Protein AF-F5Z4G6-F1 (afdb_monomer_lite)

Secondary structure (DSSP, 8-state):
-HHHHHHHHHHT-HHHHHHHHHHHHHHHHHHHHHHHHHHHHHHHS-GGG--HHHHHHHHHHHHHHHHHHHHHHHHHHHHHHHHHHHHHHHHHHHHHHHHHTEEEPTTS-EEE---PPP---

InterPro domains:
  IPR007809 FlgN-like protein [PF05130] (1-111)
  IPR036679 FlgN-like superfamily [SSF140566] (1-92)

Sequence (121 aa):
MLEKELHLISSRDAETLMSLLSDKSELLESIQSTDQKVEALYRQTTEETISADEQGLMDKAKSLLEDCKYKTQINQKAVEQGQLRLTHLRNLMLEVRAKESLTYDKKGKPNAGRLGSGISA

Structure (mmCIF, N/CA/C/O backbone):
data_AF-F5Z4G6-F1
#
_entry.id   AF-F5Z4G6-F1
#
loop_
_atom_site.group_PDB
_atom_site.id
_atom_site.type_symbol
_atom_site.label_atom_id
_atom_site.label_alt_id
_atom_site.label_comp_id
_atom_site.label_asym_id
_atom_site.label_entity_id
_atom_site.label_seq_id
_atom_site.pdbx_PDB_ins_code
_atom_site.Cartn_x
_atom_site.Cartn_y
_atom_site.Cartn_z
_atom_site.occupancy
_atom_site.B_iso_or_equiv
_atom_site.auth_seq_id
_atom_site.auth_comp_id
_atom_site.auth_asym_id
_atom_site.auth_atom_id
_atom_site.pdbx_PDB_model_num
ATOM 1 N N . MET A 1 1 ? -8.854 -0.210 -3.291 1.00 89.88 1 MET A N 1
ATOM 2 C CA . MET A 1 1 ? -7.722 0.743 -3.342 1.00 89.88 1 MET A CA 1
ATOM 3 C C . MET A 1 1 ? -6.379 0.057 -3.589 1.00 89.88 1 MET A C 1
ATOM 5 O O . MET A 1 1 ? -5.797 0.300 -4.634 1.00 89.88 1 MET A O 1
ATOM 9 N N . LEU A 1 2 ? -5.910 -0.831 -2.702 1.00 95.19 2 LEU A N 1
ATOM 10 C CA . LEU A 1 2 ? -4.603 -1.505 -2.848 1.00 95.19 2 LEU A CA 1
ATOM 11 C C . LEU A 1 2 ? -4.475 -2.352 -4.132 1.00 95.19 2 LEU A C 1
ATOM 13 O O . LEU A 1 2 ? -3.405 -2.418 -4.720 1.00 95.19 2 LEU A O 1
ATOM 17 N N . GLU A 1 3 ? -5.565 -2.944 -4.624 1.00 95.06 3 GLU A N 1
ATOM 18 C CA . GLU A 1 3 ? -5.576 -3.638 -5.927 1.00 95.06 3 GLU A CA 1
ATOM 19 C C . GLU A 1 3 ? -5.419 -2.674 -7.111 1.00 95.06 3 GLU A C 1
ATOM 21 O O . GLU A 1 3 ? -4.737 -2.986 -8.084 1.00 95.06 3 GLU A O 1
ATOM 26 N N . LYS A 1 4 ? -6.003 -1.471 -7.011 1.00 94.88 4 LYS A N 1
ATOM 27 C CA . LYS A 1 4 ? -5.814 -0.403 -8.002 1.00 94.88 4 LYS A CA 1
ATOM 28 C C . LYS A 1 4 ? -4.362 0.076 -7.984 1.00 94.88 4 LYS A C 1
ATOM 30 O O . LYS A 1 4 ? -3.777 0.239 -9.043 1.00 94.88 4 LYS A O 1
ATOM 35 N N . GLU A 1 5 ? -3.765 0.228 -6.802 1.00 95.50 5 GLU A N 1
ATOM 36 C CA . GLU A 1 5 ? -2.340 0.552 -6.647 1.00 95.50 5 GLU A CA 1
ATOM 37 C C . GLU A 1 5 ? -1.457 -0.500 -7.334 1.00 95.50 5 GLU A C 1
ATOM 39 O O . GLU A 1 5 ? -0.612 -0.140 -8.151 1.00 95.50 5 GLU A O 1
ATOM 44 N N . LEU A 1 6 ? -1.709 -1.796 -7.101 1.00 96.25 6 LEU A N 1
ATOM 45 C CA . LEU A 1 6 ? -0.993 -2.885 -7.776 1.00 96.25 6 LEU A CA 1
ATOM 46 C C . LEU A 1 6 ? -1.100 -2.795 -9.302 1.00 96.25 6 LEU A C 1
ATOM 48 O O . LEU A 1 6 ? -0.108 -2.975 -10.015 1.00 96.25 6 LEU A O 1
ATOM 52 N N . HIS A 1 7 ? -2.309 -2.530 -9.800 1.00 96.19 7 HIS A N 1
ATOM 53 C CA . HIS A 1 7 ? -2.561 -2.383 -11.226 1.00 96.19 7 HIS A CA 1
ATOM 54 C C . HIS A 1 7 ? -1.773 -1.208 -11.814 1.00 96.19 7 HIS A C 1
ATOM 56 O O . HIS A 1 7 ? -1.089 -1.398 -12.815 1.00 96.19 7 HIS A O 1
ATOM 62 N N . LEU A 1 8 ? -1.796 -0.040 -11.165 1.00 94.94 8 LEU A N 1
ATOM 63 C CA . LEU A 1 8 ? -1.084 1.162 -11.616 1.00 94.94 8 LEU A CA 1
ATOM 64 C C . LEU A 1 8 ? 0.443 0.991 -11.583 1.00 94.94 8 LEU A C 1
ATOM 66 O O . LEU A 1 8 ? 1.132 1.389 -12.523 1.00 94.94 8 LEU A O 1
ATOM 70 N N . ILE A 1 9 ? 0.981 0.326 -10.553 1.00 94.00 9 ILE A N 1
ATOM 71 C CA . ILE A 1 9 ? 2.403 -0.058 -10.498 1.00 94.00 9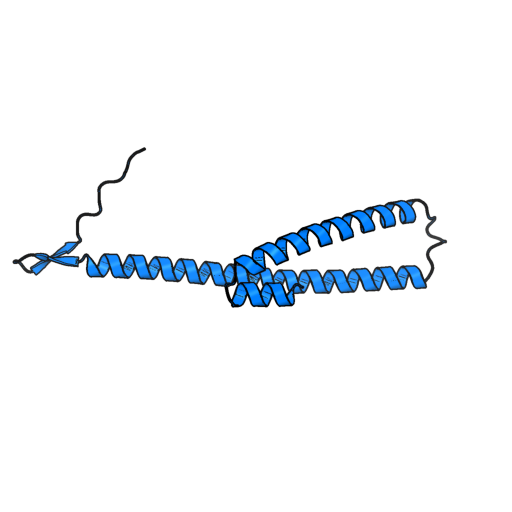 ILE A CA 1
ATOM 72 C C . ILE A 1 9 ? 2.757 -0.948 -11.697 1.00 94.00 9 ILE A C 1
ATOM 74 O O . ILE A 1 9 ? 3.796 -0.770 -12.337 1.00 94.00 9 ILE A O 1
ATOM 78 N N . SER A 1 10 ? 1.887 -1.908 -12.014 1.00 92.38 10 SER A N 1
ATOM 79 C CA . SER A 1 10 ? 2.106 -2.867 -13.099 1.00 92.38 10 SER A CA 1
ATOM 80 C C . SER A 1 10 ? 1.984 -2.224 -14.485 1.00 92.38 10 SER A C 1
ATOM 82 O O . SER A 1 10 ? 2.784 -2.537 -15.368 1.00 92.38 10 SER A O 1
ATOM 84 N N . SER A 1 11 ? 1.023 -1.314 -14.672 1.00 93.75 11 SER A N 1
ATOM 85 C CA . SER A 1 11 ? 0.797 -0.578 -15.923 1.00 93.75 11 SER A CA 1
ATOM 86 C C . SER A 1 11 ? 1.764 0.591 -16.127 1.00 93.75 11 SER A C 1
ATOM 88 O O . SER A 1 11 ? 1.861 1.099 -17.241 1.00 93.75 11 SER A O 1
ATOM 90 N N . ARG A 1 12 ? 2.528 0.966 -15.089 1.00 90.81 12 ARG A N 1
ATOM 91 C CA . ARG A 1 12 ? 3.489 2.084 -15.082 1.00 90.81 12 ARG A CA 1
ATOM 92 C C . ARG A 1 12 ? 2.830 3.452 -15.285 1.00 90.81 12 ARG A C 1
ATOM 94 O O . ARG A 1 12 ? 3.462 4.368 -15.809 1.00 90.81 12 ARG A O 1
ATOM 101 N N . ASP A 1 13 ? 1.587 3.595 -14.842 1.00 93.25 13 ASP A N 1
ATOM 102 C CA . ASP A 1 13 ? 0.874 4.870 -14.834 1.00 93.25 13 ASP A CA 1
ATOM 103 C C . ASP A 1 13 ? 1.237 5.664 -13.570 1.00 93.25 13 ASP A C 1
ATOM 105 O O . ASP A 1 13 ? 0.640 5.496 -12.505 1.00 93.25 13 ASP A O 1
ATOM 109 N N . ALA A 1 14 ? 2.276 6.493 -13.682 1.00 90.25 14 ALA A N 1
ATOM 110 C CA . ALA A 1 14 ? 2.808 7.258 -12.560 1.00 90.25 14 ALA A CA 1
ATOM 111 C C . ALA A 1 14 ? 1.875 8.393 -12.110 1.00 90.25 14 ALA A C 1
ATOM 113 O O . ALA A 1 14 ? 1.800 8.676 -10.918 1.00 90.25 14 ALA A O 1
ATOM 114 N N . GLU A 1 15 ? 1.165 9.035 -13.036 1.00 93.62 15 GLU A N 1
ATOM 115 C CA . GLU A 1 15 ? 0.324 10.196 -12.732 1.00 93.62 15 GLU A CA 1
ATOM 116 C C . GLU A 1 15 ? -0.881 9.781 -11.884 1.00 93.62 15 GLU A C 1
ATOM 118 O O . GLU A 1 15 ? -1.084 10.296 -10.779 1.00 93.62 15 GLU A O 1
ATOM 123 N N . THR A 1 16 ? -1.613 8.756 -12.329 1.00 95.06 16 THR A N 1
ATOM 124 C CA . THR A 1 16 ? -2.747 8.220 -11.568 1.00 95.06 16 THR A CA 1
ATOM 125 C C . THR A 1 16 ? -2.288 7.577 -10.257 1.00 95.06 16 THR A C 1
ATOM 127 O O . THR A 1 16 ? -3.004 7.633 -9.253 1.00 95.06 16 THR A O 1
ATOM 130 N N . LEU A 1 17 ? -1.091 6.973 -10.230 1.00 94.50 17 LEU A N 1
ATOM 131 C CA . LEU A 1 17 ? -0.524 6.401 -9.008 1.00 94.50 17 LEU A CA 1
ATOM 132 C C . LEU A 1 17 ? -0.256 7.479 -7.952 1.00 94.50 17 LEU A C 1
ATOM 134 O O . LEU A 1 17 ? -0.583 7.263 -6.790 1.00 94.50 17 LEU A O 1
ATOM 138 N N . MET A 1 18 ? 0.277 8.641 -8.336 1.00 95.88 18 MET A N 1
ATOM 139 C CA . MET A 1 18 ? 0.536 9.740 -7.397 1.00 95.88 18 MET A CA 1
ATOM 140 C C . MET A 1 18 ? -0.749 10.269 -6.756 1.00 95.88 18 MET A C 1
ATOM 142 O O . MET A 1 18 ? -0.787 10.451 -5.540 1.00 95.88 18 MET A O 1
ATOM 146 N N . SER A 1 19 ? -1.816 10.442 -7.542 1.00 95.88 19 SER A N 1
ATOM 147 C CA . SER A 1 19 ? -3.132 10.806 -6.999 1.00 95.88 19 SER A CA 1
ATOM 148 C C . SER A 1 19 ? -3.641 9.745 -6.021 1.00 95.88 19 SER A C 1
ATOM 150 O O . SER A 1 19 ? -4.023 10.081 -4.905 1.00 95.88 19 SER A O 1
ATOM 152 N N . LEU A 1 20 ? -3.549 8.459 -6.381 1.00 96.25 20 LEU A N 1
ATOM 153 C CA . LEU A 1 20 ? -3.965 7.368 -5.499 1.00 96.25 20 LEU A CA 1
ATOM 154 C C . LEU A 1 20 ? -3.174 7.340 -4.177 1.00 96.25 20 LEU A C 1
ATOM 156 O O . LEU A 1 20 ? -3.727 6.980 -3.141 1.00 96.25 20 LEU A O 1
ATOM 160 N N . LEU A 1 21 ? -1.884 7.686 -4.199 1.00 95.56 21 LEU A N 1
ATOM 161 C CA . LEU A 1 21 ? -1.044 7.756 -2.999 1.00 95.56 21 LEU A CA 1
ATOM 162 C C . LEU A 1 21 ? -1.408 8.942 -2.095 1.00 95.56 21 LEU A C 1
ATOM 164 O O . LEU A 1 21 ? -1.325 8.802 -0.873 1.00 95.56 21 LEU A O 1
ATOM 168 N N . SER A 1 22 ? -1.851 10.065 -2.669 1.00 96.56 22 SER A N 1
ATOM 169 C CA . SER A 1 22 ? -2.412 11.185 -1.900 1.00 96.56 22 SER A CA 1
ATOM 170 C C . SER A 1 22 ? -3.660 10.734 -1.145 1.00 96.56 22 SER A C 1
ATOM 172 O O . SER A 1 22 ? -3.678 10.781 0.084 1.00 96.56 22 SER A O 1
ATOM 174 N N . ASP A 1 23 ? -4.628 10.148 -1.860 1.00 96.75 23 ASP A N 1
ATOM 175 C CA . ASP A 1 23 ? -5.860 9.614 -1.264 1.00 96.75 23 ASP A CA 1
ATOM 176 C C . ASP A 1 23 ? -5.550 8.586 -0.158 1.00 96.75 23 ASP A C 1
ATOM 178 O O . ASP A 1 23 ? -6.249 8.487 0.852 1.00 96.75 23 ASP A O 1
ATOM 182 N N . LYS A 1 24 ? -4.481 7.794 -0.339 1.00 96.31 24 LYS A N 1
ATOM 183 C CA . LYS A 1 24 ? -4.071 6.749 0.616 1.00 96.31 24 LYS A CA 1
ATOM 184 C C . LYS A 1 24 ? -3.574 7.368 1.906 1.00 96.31 24 LYS A C 1
ATOM 186 O O . LYS A 1 24 ? -3.856 6.843 2.978 1.00 96.31 24 LYS A O 1
ATOM 191 N N . SER A 1 25 ? -2.808 8.444 1.778 1.00 96.50 25 SER A N 1
ATOM 192 C CA . SER A 1 25 ? -2.210 9.150 2.905 1.00 96.50 25 SER A CA 1
ATOM 193 C C . SER A 1 25 ? -3.302 9.808 3.743 1.00 96.50 25 SER A C 1
ATOM 195 O O . SER A 1 25 ? -3.372 9.553 4.941 1.00 96.50 25 SER A O 1
ATOM 197 N N . GLU A 1 26 ? -4.236 10.513 3.100 1.00 97.50 26 GLU A N 1
ATOM 198 C CA . GLU A 1 26 ? -5.397 11.115 3.770 1.00 97.50 26 GLU A CA 1
ATOM 199 C C . GLU A 1 26 ? -6.262 10.065 4.488 1.00 97.50 26 GLU A C 1
ATOM 201 O O . GLU A 1 26 ? -6.683 10.253 5.633 1.00 97.50 26 GLU A O 1
ATOM 206 N N . LEU A 1 27 ? -6.496 8.911 3.851 1.00 96.19 27 LEU A N 1
ATOM 207 C CA . LEU A 1 27 ? -7.245 7.819 4.471 1.00 96.19 27 LEU A CA 1
ATOM 208 C C . LEU A 1 27 ? -6.520 7.241 5.696 1.00 96.19 27 LEU A C 1
ATOM 210 O O . LEU A 1 27 ? -7.163 6.957 6.705 1.00 96.19 27 LEU A O 1
ATOM 214 N N . LEU A 1 28 ? -5.198 7.062 5.629 1.00 96.19 28 LEU A N 1
ATOM 215 C CA . LEU A 1 28 ? -4.409 6.563 6.759 1.00 96.19 28 LEU A CA 1
ATOM 216 C C . LEU A 1 28 ? -4.408 7.547 7.932 1.00 96.19 28 LEU A C 1
ATOM 218 O O . LEU A 1 28 ? -4.552 7.116 9.075 1.00 96.19 28 LEU A O 1
ATOM 222 N N . GLU A 1 29 ? -4.325 8.849 7.663 1.00 97.62 29 GLU A N 1
ATOM 223 C CA . GLU A 1 29 ? -4.467 9.890 8.688 1.00 97.62 29 GLU A CA 1
ATOM 224 C C . GLU A 1 29 ? -5.856 9.850 9.342 1.00 97.62 29 GLU A C 1
ATOM 226 O O . GLU A 1 29 ? -5.980 9.926 10.567 1.00 97.62 29 GLU A O 1
ATOM 231 N N . SER A 1 30 ? -6.911 9.658 8.544 1.00 97.38 30 SER A N 1
ATOM 232 C CA . SER A 1 30 ? -8.281 9.505 9.047 1.00 97.38 30 SER A CA 1
ATOM 233 C C . SER A 1 30 ? -8.443 8.264 9.936 1.00 97.38 30 SER A C 1
ATOM 235 O O . SER A 1 30 ? -9.041 8.344 11.017 1.00 97.38 30 SER A O 1
ATOM 237 N N . ILE A 1 31 ? -7.866 7.129 9.523 1.00 95.62 31 ILE A N 1
ATOM 238 C CA . ILE A 1 31 ? -7.841 5.892 10.316 1.00 95.62 31 ILE A CA 1
ATOM 239 C C . ILE A 1 31 ? -7.103 6.135 11.633 1.00 95.62 31 ILE A C 1
ATOM 241 O O . ILE A 1 31 ? -7.650 5.826 12.687 1.00 95.62 31 ILE A O 1
ATOM 245 N N . GLN A 1 32 ? -5.918 6.748 11.596 1.00 96.44 32 GLN A N 1
ATOM 246 C CA . GLN A 1 32 ? -5.132 7.040 12.795 1.00 96.44 32 GLN A CA 1
ATOM 247 C C . GLN A 1 32 ? -5.872 7.977 13.760 1.00 96.44 32 GLN A C 1
ATOM 249 O O . GLN A 1 32 ? -5.894 7.732 14.964 1.00 96.44 32 GLN A O 1
ATOM 254 N N . SER A 1 33 ? -6.517 9.031 13.252 1.00 96.88 33 SER A N 1
ATOM 255 C CA . SER A 1 33 ? -7.323 9.937 14.080 1.00 96.88 33 SER A CA 1
ATOM 256 C C . SER A 1 33 ? -8.506 9.217 14.729 1.00 96.88 33 SER A C 1
ATOM 258 O O . SER A 1 33 ? -8.852 9.485 15.881 1.00 96.88 33 SER A O 1
ATOM 260 N N . THR A 1 34 ?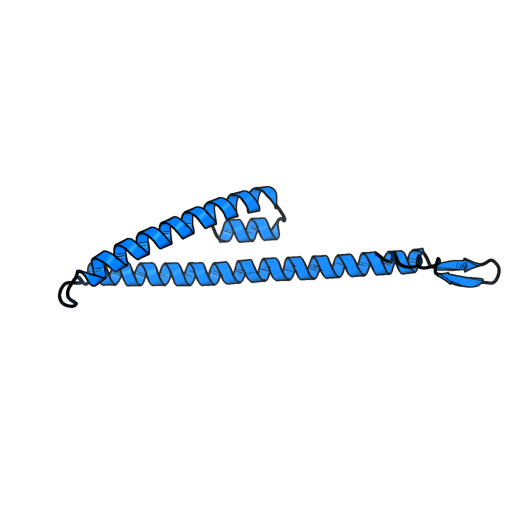 -9.140 8.301 13.997 1.00 95.38 34 THR A N 1
ATOM 261 C CA . THR A 1 34 ? -10.252 7.501 14.517 1.00 95.38 34 THR A CA 1
ATOM 262 C C . THR A 1 34 ? -9.770 6.532 15.591 1.00 95.38 34 THR A C 1
ATOM 264 O O . THR A 1 34 ? -10.378 6.467 16.655 1.00 95.38 34 THR A O 1
ATOM 267 N N . ASP A 1 35 ? -8.647 5.857 15.359 1.00 94.81 35 ASP A N 1
ATOM 268 C CA . ASP A 1 35 ? -8.032 4.930 16.310 1.00 94.81 35 ASP A CA 1
ATOM 269 C C . ASP A 1 35 ? -7.669 5.629 17.630 1.00 94.81 35 ASP A C 1
ATOM 271 O O . ASP A 1 35 ? -8.024 5.153 18.702 1.00 94.81 35 ASP A O 1
ATOM 275 N N . GLN A 1 36 ? -7.109 6.841 17.569 1.00 95.19 36 GLN A N 1
ATOM 276 C CA . GLN A 1 36 ? -6.830 7.657 18.760 1.00 95.19 36 GLN A CA 1
ATOM 277 C C . GLN A 1 36 ? -8.094 8.018 19.556 1.00 95.19 36 GLN A C 1
ATOM 279 O O . GLN A 1 36 ? -8.075 8.046 20.788 1.00 95.19 36 GLN A O 1
ATOM 284 N N . LYS A 1 37 ? -9.212 8.304 18.873 1.00 94.06 37 LYS A N 1
ATOM 285 C CA . LYS A 1 37 ? -10.499 8.567 19.542 1.00 94.06 37 LYS A CA 1
ATOM 286 C C . LYS A 1 37 ? -11.029 7.307 20.217 1.00 94.06 37 LYS A C 1
ATOM 288 O O . LYS A 1 37 ? -11.506 7.383 21.346 1.00 94.06 37 LYS A O 1
ATOM 293 N N . VAL A 1 38 ? -10.931 6.166 19.536 1.00 90.88 38 VAL A N 1
ATOM 294 C CA . VAL A 1 38 ? -11.330 4.864 20.077 1.00 90.88 38 VAL A CA 1
ATOM 295 C C . VAL A 1 38 ? -10.476 4.510 21.292 1.00 90.88 38 VAL A C 1
ATOM 297 O O . VAL A 1 38 ? -11.028 4.150 22.325 1.00 90.88 38 VAL A O 1
ATOM 300 N N . GLU A 1 39 ? -9.160 4.706 21.228 1.00 90.75 39 GLU A N 1
ATOM 301 C CA . GLU A 1 39 ? -8.249 4.497 22.353 1.00 90.75 39 GLU A CA 1
ATOM 302 C C . GLU A 1 39 ? -8.627 5.368 23.563 1.00 90.75 39 GLU A C 1
ATOM 304 O O . GLU A 1 39 ? -8.664 4.881 24.695 1.00 90.75 39 GLU A O 1
ATOM 309 N N . ALA A 1 40 ? -8.948 6.646 23.342 1.00 90.38 40 ALA A N 1
ATOM 310 C CA . ALA A 1 40 ? -9.369 7.547 24.411 1.00 90.38 40 ALA A CA 1
ATOM 311 C C . ALA A 1 40 ? -10.672 7.089 25.091 1.00 90.38 40 ALA A C 1
ATOM 313 O O . ALA A 1 40 ? -10.770 7.170 26.316 1.00 90.38 40 ALA A O 1
ATOM 314 N N . LEU A 1 41 ? -11.648 6.599 24.319 1.00 87.81 41 LEU A N 1
ATOM 315 C CA . LEU A 1 41 ? -12.906 6.046 24.841 1.00 87.81 41 LEU A CA 1
ATOM 316 C C . LEU A 1 41 ? -12.680 4.719 25.576 1.00 87.81 41 LEU A C 1
ATOM 318 O O . LEU A 1 41 ? -13.222 4.506 26.661 1.00 87.81 41 LEU A O 1
ATOM 322 N N . TYR A 1 42 ? -11.827 3.858 25.023 1.00 85.38 42 TYR A N 1
ATOM 323 C CA . TYR A 1 42 ? -11.476 2.571 25.612 1.00 85.38 42 TYR A CA 1
ATOM 324 C C . TYR A 1 42 ? -10.810 2.749 26.980 1.00 85.38 42 TYR A C 1
ATOM 326 O O . TYR A 1 42 ? -11.204 2.114 27.948 1.00 85.38 42 TYR A O 1
ATOM 334 N N . ARG A 1 43 ? -9.862 3.688 27.102 1.00 85.94 43 ARG A N 1
ATOM 335 C CA . ARG A 1 43 ? -9.188 4.003 28.376 1.00 85.94 43 ARG A CA 1
ATOM 336 C C . ARG A 1 43 ? -10.121 4.574 29.450 1.00 85.94 43 ARG A C 1
ATOM 338 O O . ARG A 1 43 ? -9.799 4.486 30.630 1.00 85.94 43 ARG A O 1
ATOM 345 N N . GLN A 1 44 ? -11.231 5.199 29.057 1.00 83.38 44 GLN A N 1
ATOM 346 C CA . GLN A 1 44 ? -12.246 5.721 29.984 1.00 83.38 44 GLN A CA 1
ATOM 347 C C . GLN A 1 44 ? -13.240 4.645 30.441 1.00 83.38 44 GLN A C 1
ATOM 349 O O . GLN A 1 44 ? -13.990 4.869 31.388 1.00 83.38 44 GLN A O 1
ATOM 354 N N . THR A 1 45 ? -13.239 3.488 29.781 1.00 75.50 45 THR A N 1
ATOM 355 C CA . THR A 1 45 ? -14.145 2.372 30.043 1.00 75.50 45 THR A CA 1
ATOM 356 C C . THR A 1 45 ? -13.442 1.357 30.949 1.00 75.50 45 THR A C 1
ATOM 358 O O . THR A 1 45 ? -12.318 0.944 30.679 1.00 75.50 45 THR A O 1
ATOM 361 N N . THR A 1 46 ? -14.072 0.950 32.050 1.00 67.62 46 THR A N 1
ATOM 362 C CA . THR A 1 46 ? -13.581 -0.158 32.893 1.00 67.62 46 THR A CA 1
ATOM 363 C C . THR A 1 46 ? -13.732 -1.494 32.149 1.00 67.62 46 THR A C 1
ATOM 365 O O . THR A 1 46 ? -14.708 -1.684 31.428 1.00 67.62 46 THR A O 1
ATOM 368 N N . GLU A 1 47 ? -12.796 -2.436 32.310 1.00 59.09 47 GLU A N 1
ATOM 369 C CA . GLU A 1 47 ? -12.734 -3.698 31.532 1.00 59.09 47 GLU A CA 1
ATOM 370 C C . GLU A 1 47 ? -14.033 -4.539 31.551 1.00 59.09 47 GLU A C 1
ATOM 372 O O . GLU A 1 47 ? -14.285 -5.295 30.619 1.00 59.09 47 GLU A O 1
ATOM 377 N N . GLU A 1 48 ? -14.904 -4.368 32.552 1.00 60.59 48 GLU A N 1
ATOM 378 C CA . GLU A 1 48 ? -16.197 -5.067 32.671 1.00 60.59 48 GLU A CA 1
ATOM 379 C C . GLU A 1 48 ? -17.322 -4.516 31.769 1.00 60.59 48 GLU A C 1
ATOM 381 O O . GLU A 1 48 ? -18.427 -5.057 31.775 1.00 60.59 48 GLU A O 1
ATOM 386 N N . THR A 1 49 ? -17.076 -3.451 30.997 1.00 66.56 49 THR A N 1
ATOM 387 C CA . THR A 1 49 ? -18.123 -2.749 30.223 1.00 66.56 49 THR A CA 1
ATOM 388 C C . THR A 1 49 ? -18.101 -2.985 28.712 1.00 66.56 49 THR A C 1
ATOM 390 O O . THR A 1 49 ? -18.999 -2.496 28.031 1.00 66.56 49 THR A O 1
ATOM 393 N N . ILE A 1 50 ? -17.129 -3.733 28.177 1.00 76.38 50 ILE A N 1
ATOM 394 C CA . ILE A 1 50 ? -17.039 -3.983 26.730 1.00 76.38 50 ILE A CA 1
ATOM 395 C C . ILE A 1 50 ? -18.011 -5.098 26.343 1.00 76.38 50 ILE A C 1
ATOM 397 O O . ILE A 1 50 ? -17.892 -6.241 26.790 1.00 76.38 50 ILE A O 1
ATOM 401 N N . SER A 1 51 ? -18.979 -4.766 25.495 1.00 84.19 51 SER A N 1
ATOM 402 C CA . SER A 1 51 ? -19.952 -5.721 24.970 1.00 84.19 51 SER A CA 1
ATOM 403 C C . SER A 1 51 ? -19.292 -6.724 24.018 1.00 84.19 51 SER A C 1
ATOM 405 O O . SER A 1 51 ? -18.337 -6.409 23.304 1.00 84.19 51 SER A O 1
ATOM 407 N N . ALA A 1 52 ? -19.862 -7.928 23.922 1.00 86.12 52 ALA A N 1
ATOM 408 C CA . ALA A 1 52 ? -19.466 -8.918 22.919 1.00 86.12 52 ALA A CA 1
ATOM 409 C C . ALA A 1 52 ? -19.552 -8.363 21.480 1.00 86.12 52 ALA A C 1
ATOM 411 O O . ALA A 1 52 ? -18.743 -8.729 20.627 1.00 86.12 52 ALA A O 1
ATOM 412 N N . ASP A 1 53 ? -20.486 -7.441 21.225 1.00 88.38 53 ASP A N 1
ATOM 413 C CA . ASP A 1 53 ? -20.629 -6.777 19.925 1.00 88.38 53 ASP A CA 1
ATOM 414 C C . ASP A 1 53 ? -19.443 -5.847 19.618 1.00 88.38 53 ASP A C 1
ATOM 416 O O . ASP A 1 53 ? -18.936 -5.825 18.496 1.00 88.38 53 ASP A O 1
ATOM 420 N N . GLU A 1 54 ? -18.961 -5.105 20.619 1.00 86.44 54 GLU A N 1
ATOM 421 C CA . GLU A 1 54 ? -17.806 -4.208 20.488 1.00 86.44 54 GLU A CA 1
ATOM 422 C C . GLU A 1 54 ? -16.522 -5.008 20.263 1.00 86.44 54 GLU A C 1
ATOM 424 O O . GLU A 1 54 ? -15.726 -4.674 19.382 1.00 86.44 54 GLU A O 1
ATOM 429 N N . GLN A 1 55 ? -16.366 -6.124 20.981 1.00 88.06 55 GLN A N 1
ATOM 430 C CA . GLN A 1 55 ? -15.268 -7.060 20.758 1.00 88.06 55 GLN A CA 1
ATOM 431 C C . GLN A 1 55 ? -15.302 -7.644 19.335 1.00 88.06 55 GLN A C 1
ATOM 433 O O . GLN A 1 55 ? -14.276 -7.680 18.655 1.00 88.06 55 GLN A O 1
ATOM 438 N N . GLY A 1 56 ? -16.484 -8.024 18.835 1.00 92.38 56 GLY A N 1
ATOM 439 C CA . GLY A 1 56 ? -16.645 -8.519 17.465 1.00 92.38 56 GLY A CA 1
ATOM 440 C C . GLY A 1 56 ? -16.283 -7.481 16.394 1.00 92.38 56 GLY A C 1
ATOM 441 O O . GLY A 1 56 ? -15.700 -7.822 15.360 1.00 92.38 56 GLY A O 1
ATOM 442 N N . LEU A 1 57 ? -16.576 -6.199 16.637 1.00 92.44 57 LEU A N 1
ATOM 443 C CA . LEU A 1 57 ? -16.159 -5.104 15.755 1.00 92.44 57 LEU A CA 1
ATOM 444 C C . LEU A 1 57 ? -14.638 -4.905 15.764 1.00 92.44 57 LEU A C 1
ATOM 446 O O . LEU A 1 57 ? -14.055 -4.712 14.693 1.00 92.44 57 LEU A O 1
ATOM 450 N N . MET A 1 58 ? -13.995 -5.002 16.930 1.00 90.44 58 MET A N 1
ATOM 451 C CA . MET A 1 58 ? -12.534 -4.929 17.056 1.00 90.44 58 MET A CA 1
ATOM 452 C C . MET A 1 58 ? -11.837 -6.074 16.316 1.00 90.44 58 MET A C 1
ATOM 454 O O . MET A 1 58 ? -10.893 -5.841 15.557 1.00 90.44 58 MET A O 1
ATOM 458 N N . ASP A 1 59 ? -12.341 -7.299 16.455 1.00 93.81 59 ASP A N 1
ATOM 459 C CA . ASP A 1 59 ? -11.792 -8.465 15.758 1.00 93.81 59 ASP A CA 1
ATOM 460 C C . ASP A 1 59 ? -11.938 -8.331 14.236 1.00 93.81 59 ASP A C 1
ATOM 462 O O . ASP A 1 59 ? -11.003 -8.612 13.477 1.00 93.81 59 ASP A O 1
ATOM 466 N N . LYS A 1 60 ? -13.081 -7.814 13.770 1.00 95.69 60 LYS A N 1
ATOM 467 C CA . LYS A 1 60 ? -13.294 -7.515 12.350 1.00 95.69 60 LYS A CA 1
ATOM 468 C C . LYS A 1 60 ? -12.333 -6.438 11.843 1.00 95.69 60 LYS A C 1
ATOM 470 O O . LYS A 1 60 ? -11.766 -6.595 10.761 1.00 95.69 60 LYS A O 1
ATOM 475 N N . ALA A 1 61 ? -12.134 -5.359 12.600 1.00 93.75 61 ALA A N 1
ATOM 476 C CA . ALA A 1 61 ? -11.187 -4.304 12.243 1.00 93.75 61 ALA A CA 1
ATOM 477 C C . ALA A 1 61 ? -9.755 -4.853 12.136 1.00 93.75 61 ALA A C 1
ATOM 479 O O . ALA A 1 61 ? -9.051 -4.569 11.164 1.00 93.75 61 ALA A O 1
ATOM 480 N N . LYS A 1 62 ? -9.354 -5.714 13.078 1.00 94.38 62 LYS A N 1
ATOM 481 C CA . LYS A 1 62 ? -8.056 -6.395 13.062 1.00 94.38 62 LYS A CA 1
ATOM 482 C C . LYS A 1 62 ? -7.880 -7.274 11.823 1.00 94.38 62 LYS A C 1
ATOM 484 O O . LYS A 1 62 ? -6.855 -7.168 11.154 1.00 94.38 62 LYS A O 1
ATOM 489 N N . SER A 1 63 ? -8.884 -8.078 11.474 1.00 97.12 63 SER A N 1
ATOM 490 C CA . SER A 1 63 ? -8.853 -8.908 10.262 1.00 97.12 63 SER A CA 1
ATOM 491 C C . SER A 1 63 ? -8.706 -8.063 8.988 1.00 97.12 63 SER A C 1
ATOM 493 O O . SER A 1 63 ? -7.870 -8.365 8.137 1.00 97.12 63 SER A O 1
ATOM 495 N N . LEU A 1 64 ? -9.436 -6.948 8.880 1.00 96.06 64 LEU A N 1
ATOM 496 C CA . LEU A 1 64 ? -9.309 -6.032 7.741 1.00 96.06 64 LEU A CA 1
ATOM 497 C C . LEU A 1 64 ? -7.914 -5.390 7.657 1.00 96.06 64 LEU A C 1
ATOM 499 O O . LEU A 1 64 ? -7.388 -5.201 6.557 1.00 96.06 64 LEU A O 1
ATOM 503 N N . LEU A 1 65 ? -7.296 -5.065 8.797 1.00 95.31 65 LEU A N 1
ATOM 504 C CA . LEU A 1 65 ? -5.930 -4.534 8.847 1.00 95.31 65 LEU A CA 1
ATOM 505 C C . LEU A 1 65 ? -4.892 -5.574 8.410 1.00 95.31 65 LEU A C 1
ATOM 507 O O . LEU A 1 65 ? -3.946 -5.226 7.698 1.00 95.31 65 LEU A O 1
ATOM 511 N N . GLU A 1 66 ? -5.069 -6.841 8.786 1.00 96.56 66 GLU A N 1
ATOM 512 C CA . GLU A 1 66 ? -4.209 -7.935 8.324 1.00 96.56 66 GLU A CA 1
ATOM 513 C C . GLU A 1 66 ? -4.274 -8.100 6.801 1.00 96.56 66 GLU A C 1
ATOM 515 O O . GLU A 1 66 ? -3.229 -8.149 6.143 1.00 96.56 66 GLU A O 1
ATOM 520 N N . ASP A 1 67 ? -5.474 -8.056 6.222 1.00 96.50 67 ASP A N 1
ATOM 521 C CA . ASP A 1 67 ? -5.663 -8.078 4.769 1.00 96.50 67 ASP A CA 1
ATOM 522 C C . ASP A 1 67 ? -4.998 -6.874 4.084 1.00 96.50 67 ASP A C 1
ATOM 524 O O . ASP A 1 67 ? -4.311 -7.017 3.064 1.00 96.50 67 ASP A O 1
ATOM 528 N N . CYS A 1 68 ? -5.152 -5.673 4.652 1.00 96.38 68 CYS A N 1
ATOM 529 C CA . CYS A 1 68 ? -4.503 -4.464 4.140 1.00 96.38 68 CYS A CA 1
ATOM 530 C C . CYS A 1 68 ? -2.974 -4.586 4.167 1.00 96.38 68 CYS A C 1
ATOM 532 O O . CYS A 1 68 ? -2.297 -4.217 3.200 1.00 96.38 68 CYS A O 1
ATOM 534 N N . LYS A 1 69 ? -2.420 -5.136 5.252 1.00 96.19 69 LYS A N 1
ATOM 535 C CA . LYS A 1 69 ? -0.983 -5.377 5.402 1.00 96.19 69 LYS A CA 1
ATOM 536 C C . LYS A 1 69 ? -0.482 -6.363 4.353 1.00 96.19 69 LYS A C 1
ATOM 538 O O . LYS A 1 69 ? 0.523 -6.090 3.696 1.00 96.19 69 LYS A O 1
ATOM 543 N N . TYR A 1 70 ? -1.198 -7.465 4.146 1.00 97.50 70 TYR A N 1
ATOM 544 C CA . TYR A 1 70 ? -0.850 -8.463 3.138 1.00 97.50 70 TYR A CA 1
ATOM 545 C C . TYR A 1 70 ? -0.847 -7.873 1.721 1.00 97.50 70 TYR A C 1
ATOM 547 O O . TYR A 1 70 ? 0.144 -7.988 0.996 1.00 97.50 70 TYR A O 1
ATOM 555 N N . LYS A 1 71 ? -1.907 -7.152 1.338 1.00 97.25 71 LYS A N 1
ATOM 556 C CA . LYS A 1 71 ? -1.984 -6.495 0.022 1.00 97.25 71 LYS A CA 1
ATOM 557 C C . LYS A 1 71 ? -0.890 -5.437 -0.162 1.00 97.25 71 LYS A C 1
ATOM 559 O O . LYS A 1 71 ? -0.308 -5.334 -1.238 1.00 97.25 71 LYS A O 1
ATOM 564 N N . THR A 1 72 ? -0.539 -4.706 0.893 1.00 96.31 72 THR A N 1
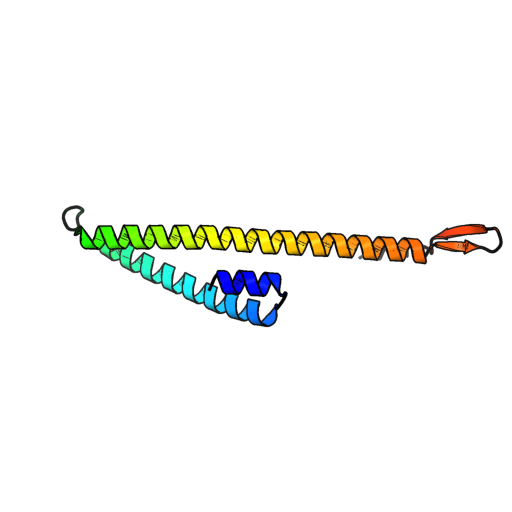ATOM 565 C CA . THR A 1 72 ? 0.573 -3.741 0.855 1.00 96.31 72 THR A CA 1
ATOM 566 C C . THR A 1 72 ? 1.919 -4.428 0.605 1.00 96.31 72 THR A C 1
ATOM 568 O O . THR A 1 72 ? 2.717 -3.935 -0.189 1.00 96.31 72 THR A O 1
ATOM 571 N N . GLN A 1 73 ? 2.164 -5.600 1.202 1.00 97.88 73 GLN A N 1
ATOM 572 C CA . GLN A 1 73 ? 3.375 -6.386 0.927 1.00 97.88 73 GLN A CA 1
ATOM 573 C C . GLN A 1 73 ? 3.447 -6.867 -0.529 1.00 97.88 73 GLN A C 1
ATOM 575 O O . GLN A 1 73 ? 4.532 -6.907 -1.109 1.00 97.88 73 GLN A O 1
ATOM 580 N N . ILE A 1 74 ? 2.310 -7.218 -1.138 1.00 97.88 74 ILE A N 1
ATOM 581 C CA . ILE A 1 74 ? 2.255 -7.562 -2.567 1.00 97.88 74 ILE A CA 1
ATOM 582 C C . ILE A 1 74 ? 2.659 -6.351 -3.417 1.00 97.88 74 ILE A C 1
ATOM 584 O O . ILE A 1 74 ? 3.505 -6.480 -4.304 1.00 97.88 74 ILE A O 1
ATOM 588 N N . ASN A 1 75 ? 2.110 -5.174 -3.115 1.00 97.19 75 ASN A N 1
ATOM 589 C CA . ASN A 1 75 ? 2.416 -3.940 -3.842 1.00 97.19 75 ASN A CA 1
ATOM 590 C C . ASN A 1 75 ? 3.899 -3.573 -3.721 1.00 97.19 75 ASN A C 1
ATOM 592 O O . ASN A 1 75 ? 4.539 -3.266 -4.726 1.00 97.19 75 ASN A O 1
ATOM 596 N N . GLN A 1 76 ? 4.472 -3.7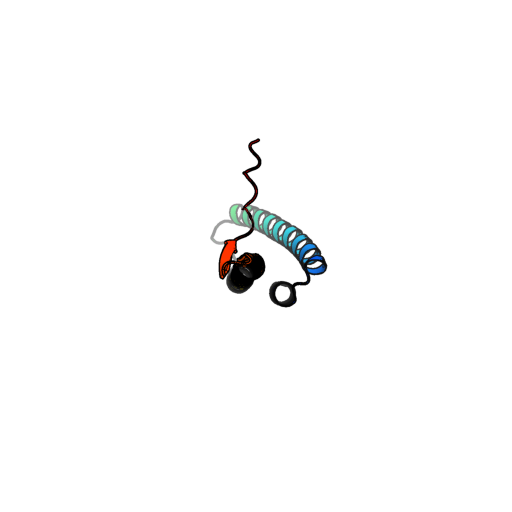05 -2.521 1.00 97.19 76 GLN A N 1
ATOM 597 C CA . GLN A 1 76 ? 5.899 -3.498 -2.274 1.00 97.19 76 GLN A CA 1
ATOM 598 C C . GLN A 1 76 ? 6.770 -4.396 -3.168 1.00 97.19 76 GLN A C 1
ATOM 600 O O . GLN A 1 76 ? 7.663 -3.907 -3.862 1.00 97.19 76 GLN A O 1
ATOM 605 N N . LYS A 1 77 ? 6.463 -5.698 -3.240 1.00 97.50 77 LYS A N 1
ATOM 606 C CA . LYS A 1 77 ? 7.180 -6.629 -4.129 1.00 97.50 77 LYS A CA 1
ATOM 607 C C . LYS A 1 77 ? 7.062 -6.226 -5.599 1.00 97.50 77 LYS A C 1
ATOM 609 O O . LYS A 1 77 ? 8.031 -6.347 -6.347 1.00 97.50 77 LYS A O 1
ATOM 614 N N . ALA A 1 78 ? 5.898 -5.746 -6.037 1.00 95.69 78 ALA A N 1
ATOM 615 C CA . ALA A 1 78 ? 5.711 -5.294 -7.415 1.00 95.69 78 ALA A CA 1
ATOM 616 C C . ALA A 1 78 ? 6.610 -4.091 -7.757 1.00 95.69 78 ALA A C 1
ATOM 618 O O . ALA A 1 78 ? 7.209 -4.064 -8.838 1.00 95.69 78 ALA A O 1
ATOM 619 N N . VAL A 1 79 ? 6.765 -3.144 -6.824 1.00 96.12 79 VAL A N 1
ATOM 620 C CA . VAL A 1 79 ? 7.682 -1.999 -6.960 1.00 96.12 79 VAL A CA 1
ATOM 621 C C . VAL A 1 79 ? 9.133 -2.465 -7.065 1.00 96.12 79 VAL A C 1
ATOM 623 O O . VAL A 1 79 ? 9.825 -2.088 -8.011 1.00 96.12 79 VAL A O 1
ATOM 626 N N . GLU A 1 80 ? 9.583 -3.327 -6.152 1.00 96.62 80 GLU A N 1
ATOM 627 C CA . GLU A 1 80 ? 10.953 -3.865 -6.136 1.00 96.62 80 GLU A CA 1
ATOM 628 C C . GLU A 1 80 ? 11.298 -4.582 -7.449 1.00 96.62 80 GLU A C 1
ATOM 630 O O . GLU A 1 80 ? 12.349 -4.349 -8.052 1.00 96.62 80 GLU A O 1
ATOM 635 N N . GLN A 1 81 ? 10.374 -5.402 -7.957 1.00 94.62 81 GLN A N 1
ATOM 636 C CA . GLN A 1 81 ? 10.532 -6.059 -9.255 1.00 94.62 81 GLN A CA 1
ATOM 637 C C . GLN A 1 81 ? 10.585 -5.052 -10.412 1.00 94.62 81 GLN A C 1
ATOM 639 O O . GLN A 1 81 ? 11.339 -5.233 -11.371 1.00 94.62 81 GLN A O 1
ATOM 644 N N . GLY A 1 82 ? 9.807 -3.970 -10.337 1.00 92.88 82 GLY A N 1
ATOM 645 C CA . GLY A 1 82 ? 9.876 -2.861 -11.287 1.00 92.88 82 GLY A CA 1
ATOM 646 C C . GLY A 1 82 ? 11.254 -2.197 -11.312 1.00 92.88 82 GLY A C 1
ATOM 647 O O . GLY A 1 82 ? 11.822 -2.008 -12.392 1.00 92.88 82 GLY A O 1
ATOM 648 N N . GLN A 1 83 ? 11.812 -1.906 -10.137 1.00 94.44 83 GLN A N 1
ATOM 649 C CA . GLN A 1 83 ? 13.136 -1.301 -9.982 1.00 94.44 83 GLN A CA 1
ATOM 650 C C . GLN A 1 83 ? 14.246 -2.214 -10.508 1.00 94.44 83 GLN A C 1
ATOM 652 O O . GLN A 1 83 ? 15.092 -1.762 -11.280 1.00 94.44 83 GLN A O 1
ATOM 657 N N . LEU A 1 84 ? 14.211 -3.510 -10.177 1.00 96.44 84 LEU A N 1
ATOM 658 C CA . LEU A 1 84 ? 15.189 -4.482 -10.669 1.00 96.44 84 LEU A CA 1
ATOM 659 C C . LEU A 1 84 ? 15.218 -4.527 -12.204 1.00 96.44 84 LEU A C 1
ATOM 661 O O . LEU A 1 84 ? 16.290 -4.498 -12.813 1.00 96.44 84 LEU A O 1
ATOM 665 N N . ARG A 1 85 ? 14.040 -4.525 -12.842 1.00 93.00 85 ARG A N 1
ATOM 666 C CA . ARG A 1 85 ? 13.928 -4.488 -14.308 1.00 93.00 85 ARG A CA 1
ATOM 667 C C . ARG A 1 85 ? 14.505 -3.207 -14.910 1.00 93.00 85 ARG A C 1
ATOM 669 O O . ARG A 1 85 ? 15.165 -3.277 -15.944 1.00 93.00 85 ARG A O 1
ATOM 676 N N . LEU A 1 86 ? 14.277 -2.051 -14.286 1.00 93.62 86 LEU A N 1
ATOM 677 C CA . LEU A 1 86 ? 14.841 -0.777 -14.750 1.00 93.62 86 LEU A CA 1
ATOM 678 C C . LEU A 1 86 ? 16.369 -0.760 -14.642 1.00 93.62 86 LEU A C 1
ATOM 680 O O . LEU A 1 86 ? 17.044 -0.342 -15.582 1.00 93.62 86 LEU A O 1
ATOM 684 N N . THR A 1 87 ? 16.918 -1.268 -13.539 1.00 95.69 87 THR A N 1
ATOM 685 C CA . THR A 1 87 ? 18.367 -1.417 -13.359 1.00 95.69 87 THR A CA 1
ATOM 686 C C . THR A 1 87 ? 18.966 -2.335 -14.422 1.00 95.69 87 THR A C 1
ATOM 688 O O . THR A 1 87 ? 19.980 -1.997 -15.031 1.00 95.69 87 THR A O 1
ATOM 691 N N . HIS A 1 88 ? 18.316 -3.465 -14.710 1.00 95.56 88 HIS A N 1
ATOM 692 C CA . HIS A 1 88 ? 18.768 -4.373 -15.760 1.00 95.56 88 HIS A CA 1
ATOM 693 C C . HIS A 1 88 ? 18.763 -3.709 -17.145 1.00 95.56 88 HIS A C 1
ATOM 695 O O . HIS A 1 88 ? 19.765 -3.766 -17.857 1.00 95.56 88 HIS A O 1
ATOM 701 N N . LEU A 1 89 ? 17.682 -3.002 -17.497 1.00 94.38 89 LEU A N 1
ATOM 702 C CA . LEU A 1 89 ? 17.596 -2.249 -18.751 1.00 94.38 89 LEU A CA 1
ATOM 703 C C . LEU A 1 89 ? 18.703 -1.191 -18.862 1.00 94.38 89 LEU A C 1
ATOM 705 O O . LEU A 1 89 ? 19.326 -1.055 -19.913 1.00 94.38 89 LEU A O 1
ATOM 709 N N . ARG A 1 90 ? 18.978 -0.460 -17.776 1.00 94.69 90 ARG A N 1
ATOM 710 C CA . ARG A 1 90 ? 20.068 0.522 -17.727 1.00 94.69 90 ARG A CA 1
ATOM 711 C C . ARG A 1 90 ? 21.419 -0.128 -18.026 1.00 94.69 90 ARG A C 1
ATOM 713 O O . ARG A 1 90 ? 22.186 0.419 -18.814 1.00 94.69 90 ARG A O 1
ATOM 720 N N . ASN A 1 91 ? 21.698 -1.283 -17.427 1.00 93.38 91 ASN A N 1
ATOM 721 C CA . ASN A 1 91 ? 22.952 -2.004 -17.644 1.00 93.38 91 ASN A CA 1
ATOM 722 C C . ASN A 1 91 ? 23.094 -2.468 -19.099 1.00 93.38 91 ASN A C 1
ATOM 724 O O . ASN A 1 91 ? 24.146 -2.253 -19.697 1.00 93.38 91 ASN A O 1
ATOM 728 N N . LEU A 1 92 ? 22.024 -3.004 -19.698 1.00 93.94 92 LEU A N 1
ATOM 729 C CA . LEU A 1 92 ? 22.011 -3.381 -21.116 1.00 93.94 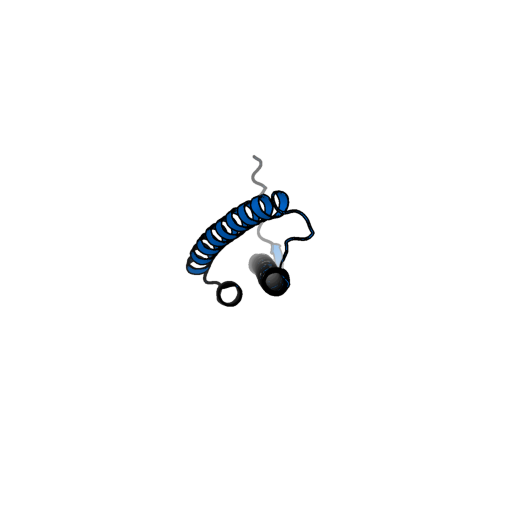92 LEU A CA 1
ATOM 730 C C . LEU A 1 92 ? 22.296 -2.184 -22.033 1.00 93.94 92 LEU A C 1
ATOM 732 O O . LEU A 1 92 ? 23.104 -2.284 -22.951 1.00 93.94 92 LEU A O 1
ATOM 736 N N . MET A 1 93 ? 21.681 -1.030 -21.764 1.00 91.56 93 MET A N 1
ATOM 737 C CA . MET A 1 93 ? 21.910 0.193 -22.545 1.00 91.56 93 MET A CA 1
ATOM 738 C C . MET A 1 93 ? 23.369 0.667 -22.477 1.00 91.56 93 MET A C 1
ATOM 740 O O . MET A 1 93 ? 23.916 1.132 -23.477 1.00 91.56 93 MET A O 1
ATOM 744 N N . LEU A 1 94 ? 24.016 0.545 -21.313 1.00 89.00 94 LEU A N 1
ATOM 745 C CA . LEU A 1 94 ? 25.437 0.868 -21.154 1.00 89.00 94 LEU A CA 1
ATOM 746 C C . LEU A 1 94 ? 26.335 -0.121 -21.907 1.00 89.00 94 LEU A C 1
ATOM 748 O O . LEU A 1 94 ? 27.291 0.298 -22.557 1.00 89.00 94 LEU A O 1
ATOM 752 N N . GLU A 1 95 ? 26.010 -1.414 -21.861 1.00 86.31 95 GLU A N 1
ATOM 753 C CA . GLU A 1 95 ? 26.749 -2.458 -22.573 1.00 86.31 95 GLU A CA 1
ATOM 754 C C . GLU A 1 95 ? 26.670 -2.283 -24.098 1.00 86.31 95 GLU A C 1
ATOM 756 O O . GLU A 1 95 ? 27.694 -2.361 -24.780 1.00 86.31 95 GLU A O 1
ATOM 761 N N . VAL A 1 96 ? 25.478 -1.996 -24.635 1.00 83.38 96 VAL A N 1
ATOM 762 C CA . VAL A 1 96 ? 25.282 -1.726 -26.070 1.00 83.38 96 VAL A CA 1
ATOM 763 C C . VAL A 1 96 ? 26.121 -0.529 -26.508 1.00 83.38 96 VAL A C 1
ATOM 765 O O . VAL A 1 96 ? 26.871 -0.640 -27.473 1.00 83.38 96 VAL A O 1
ATOM 768 N N . ARG A 1 97 ? 26.093 0.581 -25.758 1.00 77.19 97 ARG A N 1
ATOM 769 C CA . ARG A 1 97 ? 26.926 1.757 -26.063 1.00 77.19 97 ARG A CA 1
ATOM 770 C C . ARG A 1 97 ? 28.420 1.441 -26.043 1.00 77.19 97 ARG A C 1
ATOM 772 O O . ARG A 1 97 ? 29.149 1.910 -26.914 1.00 77.19 97 ARG A O 1
ATOM 779 N N . ALA A 1 98 ? 28.884 0.650 -25.075 1.00 74.94 98 ALA A N 1
ATOM 780 C CA . ALA A 1 98 ? 30.282 0.231 -25.016 1.00 74.94 98 ALA A CA 1
ATOM 781 C C . ALA A 1 98 ? 30.678 -0.577 -26.267 1.00 74.94 98 ALA A C 1
ATOM 783 O O . ALA A 1 98 ? 31.715 -0.294 -26.868 1.00 74.94 98 ALA A O 1
ATOM 784 N N . LYS A 1 99 ? 29.824 -1.515 -26.702 1.00 70.06 99 LYS A N 1
ATOM 785 C CA . LYS A 1 99 ? 30.020 -2.319 -27.921 1.00 70.06 99 LYS A CA 1
ATOM 786 C C . LYS A 1 99 ? 29.972 -1.484 -29.206 1.00 70.06 99 LYS A C 1
ATOM 788 O O . LYS A 1 99 ? 30.814 -1.685 -30.073 1.00 70.06 99 LYS A O 1
ATOM 793 N N . GLU A 1 100 ? 29.047 -0.533 -29.322 1.00 65.38 100 GLU A N 1
ATOM 794 C CA . GLU A 1 100 ? 28.924 0.355 -30.492 1.00 65.38 100 GLU A CA 1
ATOM 795 C C . GLU A 1 100 ? 30.061 1.387 -30.584 1.00 65.38 100 GLU A C 1
ATOM 797 O O . GLU A 1 100 ? 30.454 1.783 -31.679 1.00 65.38 100 GLU A O 1
ATOM 802 N N . SER A 1 101 ? 30.640 1.799 -29.450 1.00 59.62 101 SER A N 1
ATOM 803 C CA . SER A 1 101 ? 31.824 2.675 -29.414 1.00 59.62 101 SER A CA 1
ATOM 804 C C . SER A 1 101 ? 33.142 1.968 -29.759 1.00 59.62 101 SER A C 1
ATOM 806 O O . SER A 1 101 ? 34.189 2.622 -29.829 1.00 59.62 101 SER A O 1
ATOM 808 N N . LEU A 1 102 ? 33.112 0.644 -29.955 1.00 63.16 102 LEU A N 1
ATOM 809 C CA . LEU A 1 102 ? 34.264 -0.134 -30.383 1.00 63.16 102 LEU A CA 1
ATOM 810 C C . LEU A 1 102 ? 34.451 0.072 -31.892 1.00 63.16 102 LEU A C 1
ATOM 812 O O . LEU A 1 102 ? 33.870 -0.623 -32.721 1.00 63.16 102 LEU A O 1
ATOM 816 N N . THR A 1 103 ? 35.262 1.060 -32.257 1.00 62.97 103 THR A N 1
ATOM 817 C CA . THR A 1 103 ? 35.642 1.281 -33.658 1.00 62.97 103 THR A CA 1
ATOM 818 C C . THR A 1 103 ? 37.016 0.675 -33.900 1.00 62.97 103 THR A C 1
ATOM 820 O O . THR A 1 103 ? 37.896 0.752 -33.047 1.00 62.97 103 THR A O 1
ATOM 823 N N . TYR A 1 104 ? 37.222 0.032 -35.044 1.00 57.66 104 TYR A N 1
ATOM 824 C CA . TYR A 1 104 ? 38.537 -0.492 -35.408 1.00 57.66 104 TYR A CA 1
ATOM 825 C C . TYR A 1 104 ? 39.313 0.580 -36.175 1.00 57.66 104 TYR A C 1
ATOM 827 O O . TYR A 1 104 ? 38.775 1.201 -37.093 1.00 57.66 104 TYR A O 1
ATOM 835 N N . ASP A 1 105 ? 40.575 0.823 -35.810 1.00 59.12 105 ASP A N 1
ATOM 836 C CA . ASP A 1 105 ? 41.445 1.653 -36.647 1.00 59.12 105 ASP A CA 1
ATOM 837 C C . ASP A 1 105 ? 41.767 0.966 -37.986 1.00 59.12 105 ASP A C 1
ATOM 839 O O . ASP A 1 105 ? 41.501 -0.218 -38.194 1.00 59.12 105 ASP A O 1
ATOM 843 N N . LYS A 1 106 ? 42.402 1.697 -38.912 1.00 53.72 106 LYS A N 1
ATOM 844 C CA . LYS A 1 106 ? 42.846 1.152 -40.211 1.00 53.72 106 LYS A CA 1
ATOM 845 C C . LYS A 1 106 ? 43.836 -0.027 -40.092 1.00 53.72 106 LYS A C 1
ATOM 847 O O . LYS A 1 106 ? 44.168 -0.622 -41.111 1.00 53.72 106 LYS A O 1
ATOM 852 N N . LYS A 1 107 ? 44.329 -0.349 -38.889 1.00 65.06 107 LYS A N 1
ATOM 853 C CA . LYS A 1 107 ? 45.221 -1.480 -38.590 1.00 65.06 107 LYS A CA 1
ATOM 854 C C . LYS A 1 107 ? 44.490 -2.632 -37.879 1.00 65.06 107 LYS A C 1
ATOM 856 O O . LYS A 1 107 ? 45.143 -3.588 -37.471 1.00 65.06 107 LYS A O 1
ATOM 861 N N . GLY A 1 108 ? 43.162 -2.559 -37.739 1.00 57.94 108 GLY A N 1
ATOM 862 C CA . GLY A 1 108 ? 42.344 -3.591 -37.101 1.00 57.94 108 GLY A CA 1
ATOM 863 C C . GLY A 1 108 ? 42.482 -3.646 -35.579 1.00 57.94 108 GLY A C 1
ATOM 864 O O . GLY A 1 108 ? 42.070 -4.630 -34.966 1.00 57.94 108 GLY A O 1
ATOM 865 N N . LYS A 1 109 ? 43.054 -2.617 -34.941 1.00 65.62 109 LYS A N 1
ATOM 866 C CA . LYS A 1 109 ? 43.169 -2.555 -33.483 1.00 65.62 109 LYS A CA 1
ATOM 867 C C . LYS A 1 109 ? 41.885 -1.951 -32.896 1.00 65.62 109 LYS A C 1
ATOM 869 O O . LYS A 1 109 ? 41.403 -0.946 -33.426 1.00 65.62 109 LYS A O 1
ATOM 874 N N . PRO A 1 110 ? 41.308 -2.543 -31.833 1.00 60.41 110 PRO A N 1
ATOM 875 C CA . PRO A 1 110 ? 40.101 -2.008 -31.217 1.00 60.41 110 PRO A CA 1
ATOM 876 C C . PRO A 1 110 ? 40.413 -0.662 -30.555 1.00 60.41 110 PRO A C 1
ATOM 878 O O . PRO A 1 110 ? 41.149 -0.598 -29.572 1.00 60.41 110 PRO A O 1
ATOM 881 N N . ASN A 1 111 ? 39.837 0.412 -31.087 1.00 57.00 111 ASN A N 1
ATOM 882 C CA . ASN A 1 111 ? 39.759 1.708 -30.434 1.00 57.00 111 ASN A CA 1
ATOM 883 C C . ASN A 1 111 ? 38.393 1.802 -29.759 1.00 57.00 111 ASN A C 1
ATOM 885 O O . ASN A 1 111 ? 37.400 2.211 -30.365 1.00 57.00 111 ASN A O 1
ATOM 889 N N . ALA A 1 112 ? 38.343 1.420 -28.484 1.00 58.00 112 ALA A N 1
ATOM 890 C CA . ALA A 1 112 ? 37.256 1.855 -27.622 1.00 58.00 112 ALA A CA 1
ATOM 891 C C . ALA A 1 112 ? 37.351 3.385 -27.531 1.00 58.00 112 ALA A C 1
ATOM 893 O O . ALA A 1 112 ? 38.375 3.910 -27.081 1.00 58.00 112 ALA A O 1
ATOM 894 N N . GLY A 1 113 ? 36.344 4.100 -28.042 1.00 56.97 113 GLY A N 1
ATOM 895 C CA . GLY A 1 113 ? 36.295 5.561 -27.978 1.00 56.97 113 GLY A CA 1
ATOM 896 C C . GLY A 1 113 ? 36.664 6.045 -26.573 1.00 56.97 113 GLY A C 1
ATOM 897 O O . GLY A 1 113 ? 36.167 5.504 -25.587 1.00 56.97 113 GLY A O 1
ATOM 898 N N . ARG A 1 114 ? 37.598 7.005 -26.476 1.00 56.41 114 ARG A N 1
ATOM 899 C CA . ARG A 1 114 ? 38.132 7.511 -25.199 1.00 56.41 114 ARG A CA 1
ATOM 900 C C . ARG A 1 114 ? 36.973 7.808 -24.244 1.00 56.41 114 ARG A C 1
ATOM 902 O O . ARG A 1 114 ? 36.213 8.745 -24.479 1.00 56.41 114 ARG A O 1
ATOM 909 N N . LEU A 1 115 ? 36.872 7.023 -23.170 1.00 56.41 115 LEU A N 1
ATOM 910 C CA . LEU A 1 115 ? 36.075 7.354 -21.993 1.00 56.41 115 LEU A CA 1
ATOM 911 C C . LEU A 1 115 ? 36.505 8.761 -21.562 1.00 56.41 115 LEU A C 1
ATOM 913 O O . LEU A 1 115 ? 37.674 8.975 -21.234 1.00 56.41 115 LEU A O 1
ATOM 917 N N . GLY A 1 116 ? 35.595 9.731 -21.687 1.00 49.72 116 GLY A N 1
ATOM 918 C CA . GLY A 1 116 ? 35.851 11.123 -21.338 1.00 49.72 116 GLY A CA 1
ATOM 919 C C . GLY A 1 116 ? 36.426 11.201 -19.928 1.00 49.72 116 GLY A C 1
ATOM 920 O O . GLY A 1 116 ? 35.894 10.591 -19.002 1.00 49.72 116 GLY A O 1
ATOM 921 N N . SER A 1 117 ? 37.548 11.906 -19.788 1.00 52.44 117 SER A N 1
ATOM 922 C CA . SER A 1 117 ? 38.147 12.216 -18.494 1.00 52.44 117 SER A CA 1
ATOM 923 C C . SER A 1 117 ? 37.085 12.806 -17.573 1.00 52.44 117 SER A C 1
ATOM 925 O O . SER A 1 117 ? 36.332 13.685 -17.996 1.00 52.44 117 SER A O 1
ATOM 927 N N . GLY A 1 118 ? 37.029 12.295 -16.345 1.00 45.53 118 GLY A N 1
ATOM 928 C CA . GLY A 1 118 ? 36.039 12.664 -15.345 1.00 45.53 118 GLY A CA 1
ATOM 929 C C . GLY A 1 118 ? 35.857 14.172 -15.197 1.00 45.53 118 GLY A C 1
ATOM 930 O O . GLY A 1 118 ? 36.813 14.944 -15.210 1.00 45.53 118 GLY A O 1
ATOM 931 N N . ILE A 1 119 ? 34.600 14.567 -15.035 1.00 44.50 119 ILE A N 1
ATOM 932 C CA . ILE A 1 119 ? 34.246 15.832 -14.403 1.00 44.50 119 ILE A CA 1
ATOM 933 C C . ILE A 1 119 ? 34.661 15.743 -12.928 1.00 44.50 119 ILE A C 1
ATOM 935 O O . ILE A 1 119 ? 34.041 15.027 -12.145 1.00 44.50 119 ILE A O 1
ATOM 939 N N . SER A 1 120 ? 35.743 16.422 -12.560 1.00 48.44 120 SER A N 1
ATOM 940 C CA . SER A 1 120 ? 36.016 16.739 -11.157 1.00 48.44 120 SER A CA 1
ATOM 941 C C . SER A 1 120 ? 35.189 17.966 -10.778 1.00 48.44 120 SER A C 1
ATOM 943 O O . SER A 1 120 ? 35.162 18.937 -11.538 1.00 48.44 120 SER A O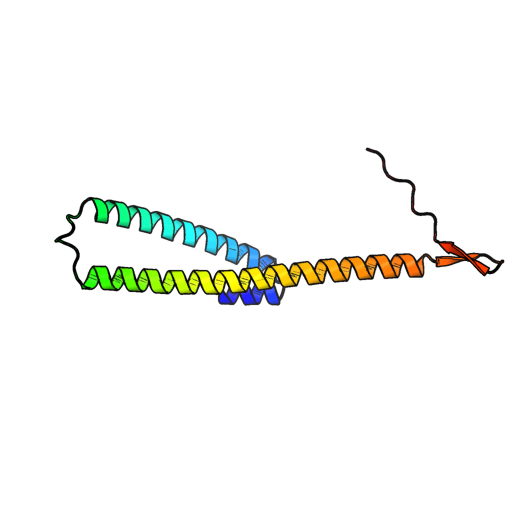 1
ATOM 945 N N . ALA A 1 121 ? 34.489 17.869 -9.647 1.00 38.12 121 ALA A N 1
ATOM 946 C CA . ALA A 1 121 ? 33.817 18.980 -8.976 1.00 38.12 121 ALA A CA 1
ATOM 947 C C . ALA A 1 121 ? 34.825 19.989 -8.407 1.00 38.12 121 ALA A C 1
ATOM 949 O O . ALA A 1 121 ? 35.961 19.562 -8.093 1.00 38.12 121 ALA A O 1
#

Foldseek 3Di:
DLVVLLVCLVVVVPVVNVVVVVVVVVVVVVVVVVVVVVVVVVVVDDPVPQDPVNVVVVVVVVVVVVVVVVSVVVSVVSNVVVVVVVVVVVVVVVVVLQVVQQDADPVRDTDNDDPPDDDDD

Organism: Alteromonas naphthalenivorans (NCBI:txid715451)

Radius of gyration: 27.16 Å; chains: 1; bounding box: 66×28×73 Å

pLDDT: mean 85.17, std 15.76, range [38.12, 97.88]